Protein AF-A0A484Z5A5-F1 (afdb_monomer_lite)

Sequence (115 aa):
MIEARQLLALAIPVIVAQVAQTAMGFVDTVMAGGYSATDMAAVAIGTSIWLPAILFGHGLLLALTPVIAQLNGSGRRDRVAHQVRQGFWLAGFVSVLIMVVLWNAGHIIRAMQEY

Secondary structure (DSSP, 8-state):
-HHHHHHHHHHHHHHHHHHHHHHHHHHHHHHHHTT-HHHHHHHHHHHHHHHHHHHHHHHHHHHHHHHHHHHHHTT-HHHHHHHHHHHHHHHHHHHHHHHHHHHTHHHHHHHHTT-

Structure (mmCIF, N/CA/C/O backbone):
data_AF-A0A484Z5A5-F1
#
_entry.id   AF-A0A484Z5A5-F1
#
loop_
_atom_site.group_PDB
_atom_site.id
_atom_site.type_symbol
_atom_site.label_atom_id
_atom_site.label_alt_id
_atom_site.label_comp_id
_atom_site.label_asym_id
_atom_site.label_entity_id
_atom_site.label_seq_id
_atom_site.pdbx_PDB_ins_code
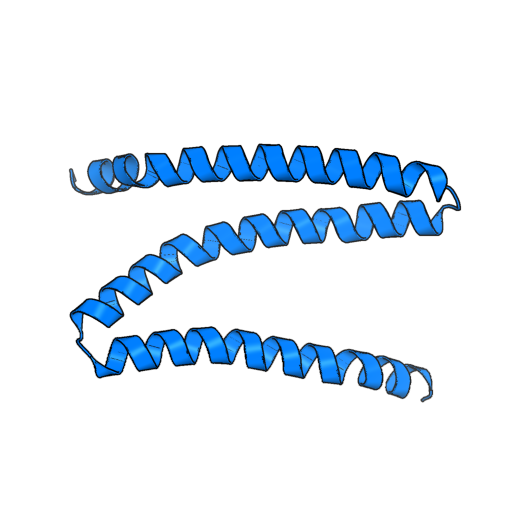_atom_site.Cartn_x
_atom_site.Cartn_y
_atom_site.Cartn_z
_atom_site.occupancy
_atom_site.B_iso_or_equiv
_atom_site.auth_seq_id
_atom_site.auth_comp_id
_atom_site.auth_asym_id
_atom_site.auth_atom_id
_atom_site.pdbx_PDB_model_num
ATOM 1 N N . MET A 1 1 ? -0.117 3.766 30.347 1.00 64.00 1 MET A N 1
ATOM 2 C CA . MET A 1 1 ? 0.943 2.803 29.948 1.00 64.00 1 MET A CA 1
ATOM 3 C C . MET A 1 1 ? 0.403 1.491 29.360 1.00 64.00 1 MET A C 1
ATOM 5 O O . MET A 1 1 ? 1.077 0.919 28.515 1.00 64.00 1 MET A O 1
ATOM 9 N N . ILE A 1 2 ? -0.791 1.013 29.742 1.00 74.69 2 ILE A N 1
ATOM 10 C CA . ILE A 1 2 ? -1.371 -0.246 29.219 1.00 74.69 2 ILE A CA 1
ATOM 11 C C . ILE A 1 2 ? -1.729 -0.151 27.722 1.00 74.69 2 ILE A C 1
ATOM 13 O O . ILE A 1 2 ? -1.418 -1.069 26.967 1.00 74.69 2 ILE A O 1
ATOM 17 N N . GLU A 1 3 ? -2.280 0.980 27.274 1.00 81.81 3 GLU A N 1
ATOM 18 C CA . GLU A 1 3 ? -2.605 1.223 25.856 1.00 81.81 3 GLU A CA 1
ATOM 19 C C . GLU A 1 3 ? -1.364 1.187 24.956 1.00 81.81 3 GLU A C 1
ATOM 21 O O . GLU A 1 3 ? -1.383 0.557 23.904 1.00 81.81 3 GLU A O 1
ATOM 26 N N . ALA A 1 4 ? -0.244 1.769 25.401 1.00 85.00 4 ALA A N 1
ATOM 27 C CA . ALA A 1 4 ? 1.016 1.735 24.656 1.00 85.00 4 ALA A CA 1
ATOM 28 C C . ALA A 1 4 ? 1.510 0.296 24.427 1.00 85.00 4 ALA A C 1
ATOM 30 O O . ALA A 1 4 ? 1.987 -0.032 23.345 1.00 85.00 4 ALA A O 1
ATOM 31 N N . ARG A 1 5 ? 1.341 -0.594 25.414 1.00 86.38 5 ARG A N 1
ATOM 32 C CA . ARG A 1 5 ? 1.703 -2.013 25.286 1.00 86.38 5 ARG A CA 1
ATOM 33 C C . ARG A 1 5 ? 0.792 -2.761 24.307 1.00 86.38 5 ARG A C 1
ATOM 35 O O . ARG A 1 5 ? 1.280 -3.618 23.578 1.00 86.38 5 ARG A O 1
ATOM 42 N N . GLN A 1 6 ? -0.503 -2.443 24.266 1.00 85.25 6 GLN A N 1
ATOM 43 C CA . GLN A 1 6 ? -1.441 -3.023 23.295 1.00 85.25 6 GLN A CA 1
ATOM 44 C C . GLN A 1 6 ? -1.177 -2.520 21.872 1.00 85.25 6 GLN A C 1
ATOM 46 O O . GLN A 1 6 ? -1.154 -3.319 20.937 1.00 85.25 6 GLN A O 1
ATOM 51 N N . LEU A 1 7 ? -0.903 -1.222 21.716 1.00 89.50 7 LEU A N 1
ATOM 52 C CA . LEU A 1 7 ? -0.507 -0.639 20.436 1.00 89.50 7 LEU A CA 1
ATOM 53 C C . LEU A 1 7 ? 0.793 -1.259 19.929 1.00 89.50 7 LEU A C 1
ATOM 55 O O . LEU A 1 7 ? 0.856 -1.640 18.769 1.00 89.50 7 LEU A O 1
ATOM 59 N N . LEU A 1 8 ? 1.798 -1.441 20.792 1.00 89.06 8 LEU A N 1
ATOM 60 C CA . LEU A 1 8 ? 3.048 -2.112 20.423 1.00 89.06 8 LEU A CA 1
ATOM 61 C C . LEU A 1 8 ? 2.832 -3.583 20.041 1.00 89.06 8 LEU A C 1
ATOM 63 O O . LEU A 1 8 ? 3.433 -4.048 19.077 1.00 89.06 8 LEU A O 1
ATOM 67 N N . ALA A 1 9 ? 1.947 -4.301 20.737 1.00 90.12 9 ALA A N 1
ATOM 68 C CA . ALA A 1 9 ? 1.623 -5.689 20.410 1.00 90.12 9 ALA A CA 1
ATOM 69 C C . ALA A 1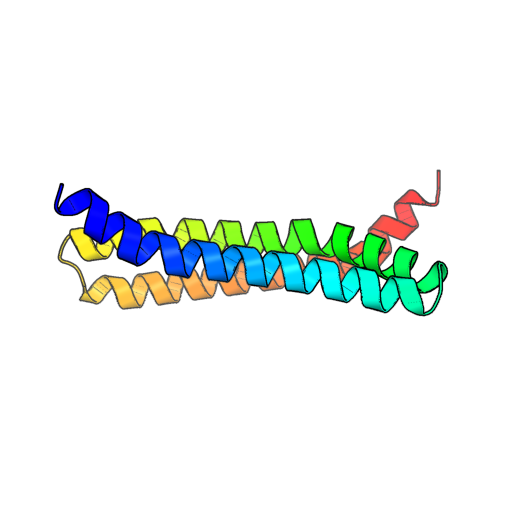 9 ? 0.967 -5.848 19.023 1.00 90.12 9 ALA A C 1
ATOM 71 O O . ALA A 1 9 ? 1.164 -6.879 18.385 1.00 90.12 9 ALA A O 1
ATOM 72 N N . LEU A 1 10 ? 0.233 -4.836 18.537 1.00 89.81 10 LEU A N 1
ATOM 73 C CA . LEU A 1 10 ? -0.265 -4.791 17.156 1.00 89.81 10 LEU A CA 1
ATOM 74 C C . LEU A 1 10 ? 0.770 -4.234 16.169 1.00 89.81 10 LEU A C 1
ATOM 76 O O . LEU A 1 10 ? 0.902 -4.738 15.058 1.00 89.81 10 LEU A O 1
ATOM 80 N N . ALA A 1 11 ? 1.495 -3.186 16.553 1.00 90.62 11 ALA A N 1
ATOM 81 C CA . ALA A 1 11 ? 2.401 -2.475 15.661 1.00 90.62 11 ALA A CA 1
ATOM 82 C C . ALA A 1 11 ? 3.603 -3.333 15.262 1.00 90.62 11 ALA A C 1
ATOM 84 O O . ALA A 1 11 ? 3.988 -3.313 14.100 1.00 90.62 11 ALA A O 1
ATOM 85 N N . ILE A 1 12 ? 4.168 -4.120 16.185 1.00 93.44 12 ILE A N 1
ATOM 86 C CA . ILE A 1 12 ? 5.312 -5.000 15.903 1.00 93.44 12 ILE A CA 1
ATOM 87 C C . ILE A 1 12 ? 5.026 -5.949 14.724 1.00 93.44 12 ILE A C 1
ATOM 89 O O . ILE A 1 12 ? 5.776 -5.901 13.748 1.00 93.44 12 ILE A O 1
ATOM 93 N N . PRO A 1 13 ? 3.963 -6.777 14.741 1.00 93.56 13 PRO A N 1
ATOM 94 C CA . PRO A 1 13 ? 3.680 -7.669 13.619 1.00 93.56 13 PRO A CA 1
ATOM 95 C C . PRO A 1 13 ? 3.355 -6.914 12.323 1.00 93.56 13 PRO A C 1
ATOM 97 O O . PRO A 1 13 ? 3.765 -7.357 11.252 1.00 93.56 13 PRO A O 1
ATOM 100 N N . VAL A 1 14 ? 2.693 -5.754 12.398 1.00 92.81 14 VAL A N 1
ATOM 101 C CA . VAL A 1 14 ? 2.429 -4.913 11.216 1.00 92.81 14 VAL A CA 1
ATOM 102 C C . VAL A 1 14 ? 3.730 -4.386 10.605 1.00 92.81 14 VAL A C 1
ATOM 104 O O . VAL A 1 14 ? 3.907 -4.453 9.392 1.00 92.81 14 VAL A O 1
ATOM 107 N N . ILE A 1 15 ? 4.668 -3.909 11.426 1.00 94.12 15 ILE A N 1
ATOM 108 C CA . ILE A 1 15 ? 5.978 -3.430 10.967 1.00 94.12 15 ILE A CA 1
ATOM 109 C C . ILE A 1 15 ? 6.753 -4.568 10.300 1.00 94.12 15 ILE A C 1
ATOM 111 O O . ILE A 1 15 ? 7.281 -4.382 9.207 1.00 94.12 15 ILE A O 1
ATOM 115 N N . VAL A 1 16 ? 6.780 -5.756 10.912 1.00 94.75 16 VAL A N 1
ATOM 116 C CA . VAL A 1 16 ? 7.444 -6.934 10.331 1.00 94.75 16 VAL A CA 1
ATOM 117 C C . VAL A 1 16 ? 6.836 -7.292 8.974 1.00 94.75 16 VAL A C 1
ATOM 119 O O . VAL A 1 16 ? 7.578 -7.526 8.021 1.00 94.75 16 VAL A O 1
ATOM 122 N N . ALA A 1 17 ? 5.506 -7.277 8.852 1.00 91.88 17 ALA A N 1
ATOM 123 C CA . ALA A 1 17 ? 4.827 -7.534 7.585 1.00 91.88 17 ALA A CA 1
ATOM 124 C C . ALA A 1 17 ? 5.182 -6.492 6.509 1.00 91.88 17 ALA A C 1
ATOM 126 O O . ALA A 1 17 ? 5.470 -6.865 5.373 1.00 91.88 17 ALA A O 1
ATOM 127 N N . GLN A 1 18 ? 5.232 -5.204 6.864 1.00 90.75 18 GLN A N 1
ATOM 128 C CA . GLN A 1 18 ? 5.601 -4.132 5.931 1.00 90.75 18 GLN A CA 1
ATOM 129 C C . GLN A 1 18 ? 7.059 -4.240 5.465 1.00 90.75 18 GLN A C 1
ATOM 131 O O . GLN A 1 18 ? 7.353 -4.062 4.280 1.00 90.75 18 GLN A O 1
ATOM 136 N N . VAL A 1 19 ? 7.975 -4.577 6.378 1.00 93.25 19 VAL A N 1
ATOM 137 C CA . VAL A 1 19 ? 9.385 -4.817 6.044 1.00 93.25 19 VAL A CA 1
ATOM 138 C C . VAL A 1 19 ? 9.516 -6.027 5.124 1.00 93.25 19 VAL A C 1
ATOM 140 O O . VAL A 1 19 ? 10.196 -5.931 4.108 1.00 93.25 19 VAL A O 1
ATOM 143 N N . ALA A 1 20 ? 8.825 -7.131 5.415 1.00 92.62 20 ALA A N 1
ATOM 144 C CA . ALA A 1 20 ? 8.819 -8.311 4.554 1.00 92.62 20 ALA A CA 1
ATOM 145 C C . ALA A 1 20 ? 8.256 -8.003 3.155 1.00 92.62 20 ALA A C 1
ATOM 147 O O . ALA A 1 20 ? 8.821 -8.436 2.155 1.00 92.62 20 ALA A O 1
ATOM 148 N N . GLN A 1 21 ? 7.184 -7.210 3.071 1.00 87.19 21 GLN A N 1
ATOM 149 C CA . GLN A 1 21 ? 6.588 -6.806 1.797 1.00 87.19 21 GLN A CA 1
ATOM 150 C C . GLN A 1 21 ? 7.542 -5.943 0.961 1.00 87.19 21 GLN A C 1
ATOM 152 O O . GLN A 1 21 ? 7.681 -6.159 -0.240 1.00 87.19 21 GLN A O 1
ATOM 157 N N . THR A 1 22 ? 8.256 -5.018 1.605 1.00 86.94 22 THR A N 1
ATOM 158 C CA . THR A 1 22 ? 9.275 -4.189 0.943 1.00 86.94 22 THR A CA 1
ATOM 159 C C . THR A 1 22 ? 10.481 -5.029 0.514 1.00 86.94 22 THR A C 1
ATOM 161 O O . THR A 1 22 ? 11.002 -4.862 -0.587 1.00 86.94 22 THR A O 1
ATOM 164 N N . ALA A 1 23 ? 10.901 -5.971 1.362 1.00 88.56 23 ALA A N 1
ATOM 165 C CA . ALA A 1 23 ? 12.005 -6.877 1.083 1.00 88.56 23 ALA A CA 1
ATOM 166 C C . ALA A 1 23 ? 11.711 -7.796 -0.109 1.00 88.56 23 ALA A C 1
ATOM 168 O O . ALA A 1 23 ? 12.619 -8.034 -0.895 1.00 88.56 23 ALA A O 1
ATOM 169 N N . MET A 1 24 ? 10.467 -8.255 -0.292 1.00 86.19 24 MET A N 1
ATOM 170 C CA . MET A 1 24 ? 10.083 -9.026 -1.482 1.00 86.19 24 MET A CA 1
ATOM 171 C C . MET A 1 24 ? 10.362 -8.244 -2.772 1.00 86.19 24 MET A C 1
ATOM 173 O O . MET A 1 24 ? 11.108 -8.730 -3.614 1.00 86.19 24 MET A O 1
ATOM 177 N N . GLY A 1 25 ? 9.891 -6.996 -2.882 1.00 80.75 25 GLY A N 1
ATOM 178 C CA . GLY A 1 25 ? 10.157 -6.177 -4.074 1.00 80.75 25 GLY A CA 1
ATOM 179 C C . GLY A 1 25 ? 11.647 -5.871 -4.286 1.00 80.75 25 GLY A C 1
ATOM 180 O O . GLY A 1 25 ? 12.129 -5.840 -5.420 1.00 80.75 25 GLY A O 1
ATOM 181 N N . PHE A 1 26 ? 12.404 -5.693 -3.199 1.00 82.44 26 PHE A N 1
ATOM 182 C CA . PHE A 1 26 ? 13.860 -5.549 -3.267 1.00 82.44 26 PHE A CA 1
ATOM 183 C C . PHE A 1 26 ? 14.537 -6.821 -3.792 1.00 82.44 26 PHE A C 1
ATOM 185 O O . PHE A 1 26 ? 15.382 -6.737 -4.680 1.00 82.44 26 PHE A O 1
ATOM 192 N N . VAL A 1 27 ? 14.152 -7.994 -3.283 1.00 83.75 27 VAL A N 1
ATOM 193 C CA . VAL A 1 27 ? 14.690 -9.286 -3.725 1.00 83.75 27 VAL A CA 1
ATOM 194 C C . VAL A 1 27 ? 14.354 -9.538 -5.192 1.00 83.75 27 VAL A C 1
ATOM 196 O O . VAL A 1 27 ? 15.256 -9.906 -5.937 1.00 83.75 27 VAL A O 1
ATOM 199 N N . ASP A 1 28 ? 13.126 -9.264 -5.634 1.00 78.69 28 ASP A N 1
ATOM 200 C CA . ASP A 1 28 ? 12.727 -9.392 -7.043 1.00 78.69 28 ASP A CA 1
ATOM 201 C C . ASP A 1 28 ? 13.607 -8.520 -7.953 1.00 78.69 28 ASP A C 1
ATOM 203 O O . ASP A 1 28 ? 14.079 -8.958 -9.004 1.00 78.69 28 ASP A O 1
ATOM 207 N N . THR A 1 29 ? 13.907 -7.298 -7.502 1.00 73.56 29 THR A N 1
ATOM 208 C CA . THR A 1 29 ? 14.774 -6.353 -8.217 1.00 73.56 29 THR A CA 1
ATOM 209 C C . THR A 1 29 ? 16.234 -6.819 -8.247 1.00 73.56 29 THR A C 1
ATOM 211 O O . THR A 1 29 ? 16.883 -6.739 -9.288 1.00 73.56 29 THR A O 1
ATOM 214 N N . VAL A 1 30 ? 16.765 -7.331 -7.130 1.00 80.06 30 VAL A N 1
ATOM 215 C CA . VAL A 1 30 ? 18.141 -7.855 -7.036 1.00 80.06 30 VAL A CA 1
ATOM 216 C C . VAL A 1 30 ? 18.311 -9.132 -7.861 1.00 80.06 30 VAL A C 1
ATOM 218 O O . VAL A 1 30 ? 19.319 -9.281 -8.550 1.00 80.06 30 VAL A O 1
ATOM 221 N N . MET A 1 31 ? 17.325 -10.030 -7.839 1.00 76.06 31 MET A N 1
ATOM 222 C CA . MET A 1 31 ? 17.319 -11.261 -8.635 1.00 76.06 31 MET A CA 1
ATOM 223 C C . MET A 1 31 ? 17.286 -10.951 -10.136 1.00 76.06 31 MET A C 1
ATOM 225 O O . MET A 1 31 ? 18.044 -11.554 -10.894 1.00 76.06 31 MET A O 1
ATOM 229 N N . ALA A 1 32 ? 16.491 -9.965 -10.562 1.00 70.31 32 ALA A N 1
ATOM 230 C CA . ALA A 1 32 ? 16.508 -9.474 -11.942 1.00 70.31 32 ALA A CA 1
ATOM 231 C C . ALA A 1 32 ? 17.811 -8.729 -12.298 1.00 70.31 32 ALA A C 1
ATOM 233 O O . ALA A 1 32 ? 18.280 -8.803 -13.431 1.00 70.31 32 ALA A O 1
ATOM 234 N N . GLY A 1 33 ? 18.435 -8.058 -11.323 1.00 66.88 33 GLY A N 1
ATOM 235 C CA . GLY A 1 33 ? 19.734 -7.390 -11.460 1.00 66.88 33 GLY A CA 1
ATOM 236 C C . GLY A 1 33 ? 20.927 -8.313 -11.651 1.00 66.88 33 GLY A C 1
ATOM 237 O O . GLY A 1 33 ? 21.870 -7.951 -12.351 1.00 66.88 33 GLY A O 1
ATOM 238 N N . GLY A 1 34 ? 20.882 -9.510 -11.070 1.00 66.19 34 GLY A N 1
ATOM 239 C CA . GLY A 1 34 ? 21.967 -10.484 -11.161 1.00 66.19 34 GLY A CA 1
ATOM 240 C C . GLY A 1 34 ? 22.100 -11.178 -12.521 1.00 66.19 34 GLY A C 1
ATOM 241 O O . GLY A 1 34 ? 23.151 -11.761 -12.778 1.00 66.19 34 GLY A O 1
ATOM 242 N N . TYR A 1 35 ? 21.071 -11.135 -13.379 1.00 58.06 35 TYR A N 1
ATOM 243 C CA . TYR A 1 35 ? 21.021 -11.918 -14.624 1.00 58.06 35 TYR A CA 1
ATOM 244 C C . TYR A 1 35 ? 21.313 -11.087 -15.889 1.00 58.06 35 TYR A C 1
ATOM 246 O O . TYR A 1 35 ? 22.079 -11.538 -16.741 1.00 58.06 35 TYR A O 1
ATOM 254 N N . SER A 1 36 ? 20.768 -9.866 -16.015 1.00 63.56 36 SER A N 1
ATOM 255 C CA . SER A 1 36 ? 21.070 -8.928 -17.114 1.00 63.56 36 SER A CA 1
ATOM 256 C C . SER A 1 36 ? 20.488 -7.527 -16.858 1.00 63.56 36 SER A C 1
ATOM 258 O O . SER A 1 36 ? 19.401 -7.384 -16.300 1.00 63.56 36 SER A O 1
ATOM 260 N N . ALA A 1 37 ? 21.144 -6.467 -17.353 1.00 64.94 37 ALA A N 1
ATOM 261 C CA . ALA A 1 37 ? 20.614 -5.094 -17.316 1.00 64.94 37 ALA A CA 1
ATOM 262 C C . ALA A 1 37 ? 19.256 -4.949 -18.040 1.00 64.94 37 ALA A C 1
ATOM 264 O O . ALA A 1 37 ? 18.453 -4.078 -17.701 1.00 64.94 37 ALA A O 1
ATOM 265 N N . THR A 1 38 ? 18.983 -5.815 -19.021 1.00 68.56 38 THR A N 1
ATOM 266 C CA . THR A 1 38 ? 17.705 -5.862 -19.746 1.00 68.56 38 THR A CA 1
ATOM 267 C C . THR A 1 38 ? 16.560 -6.362 -18.859 1.00 68.56 38 THR A C 1
ATOM 269 O O . THR A 1 38 ? 15.450 -5.839 -18.950 1.00 68.56 38 THR A O 1
ATOM 272 N N . ASP A 1 39 ? 16.835 -7.299 -17.949 1.00 67.31 39 ASP A N 1
ATOM 273 C CA . ASP A 1 39 ? 15.833 -7.858 -17.034 1.00 67.31 39 ASP A CA 1
ATOM 274 C C . ASP A 1 39 ? 15.496 -6.871 -15.906 1.00 67.31 39 ASP A C 1
ATOM 276 O O . ASP A 1 39 ? 14.328 -6.719 -15.546 1.00 67.31 39 ASP A O 1
ATOM 280 N N . MET A 1 40 ? 16.472 -6.090 -15.423 1.00 66.06 40 MET A N 1
ATOM 281 C CA . MET A 1 40 ? 16.180 -4.949 -14.538 1.00 66.06 40 MET A CA 1
ATOM 282 C C . MET A 1 40 ? 15.273 -3.914 -15.193 1.00 66.06 40 MET A C 1
ATOM 284 O O . MET A 1 40 ? 14.352 -3.417 -14.546 1.00 66.06 40 MET A O 1
ATOM 288 N N . ALA A 1 41 ? 15.531 -3.566 -16.457 1.00 69.88 41 ALA A N 1
ATOM 289 C CA . ALA A 1 41 ? 14.705 -2.601 -17.175 1.00 69.88 41 ALA A CA 1
ATOM 290 C C . ALA A 1 41 ? 13.260 -3.111 -17.318 1.00 69.88 41 ALA A C 1
ATOM 292 O O . ALA A 1 41 ? 12.314 -2.348 -17.117 1.00 69.88 41 ALA A O 1
ATOM 293 N N . ALA A 1 42 ? 13.081 -4.412 -17.570 1.00 70.69 42 ALA A N 1
ATOM 294 C CA . ALA A 1 42 ? 11.767 -5.047 -17.598 1.00 70.69 42 ALA A CA 1
ATOM 295 C C . ALA A 1 42 ? 11.059 -4.995 -16.229 1.00 70.69 42 ALA A C 1
ATOM 297 O O . ALA A 1 42 ? 9.884 -4.629 -16.168 1.00 70.69 42 ALA A O 1
ATOM 298 N N . VAL A 1 43 ? 11.762 -5.274 -15.123 1.00 72.00 43 VAL A N 1
ATOM 299 C CA . VAL A 1 43 ? 11.200 -5.177 -13.760 1.00 72.00 43 VAL A CA 1
ATOM 300 C C . VAL A 1 43 ? 10.863 -3.733 -13.372 1.00 72.00 43 VAL A C 1
ATOM 302 O O . VAL A 1 43 ? 9.829 -3.495 -12.746 1.00 72.00 43 VAL A O 1
ATOM 305 N N . ALA A 1 44 ? 11.668 -2.751 -13.780 1.00 73.75 44 ALA A N 1
ATOM 306 C CA . ALA A 1 44 ? 11.406 -1.333 -13.524 1.00 73.75 44 ALA A CA 1
ATOM 307 C C . ALA A 1 44 ? 10.154 -0.824 -14.265 1.00 73.75 44 ALA A C 1
ATOM 309 O O . ALA A 1 44 ? 9.325 -0.115 -13.680 1.00 73.75 44 ALA A O 1
ATOM 310 N N . ILE A 1 45 ? 9.974 -1.228 -15.529 1.00 77.62 45 ILE A N 1
ATOM 311 C CA . ILE A 1 45 ? 8.765 -0.918 -16.308 1.00 77.62 45 ILE A CA 1
ATOM 312 C C . ILE 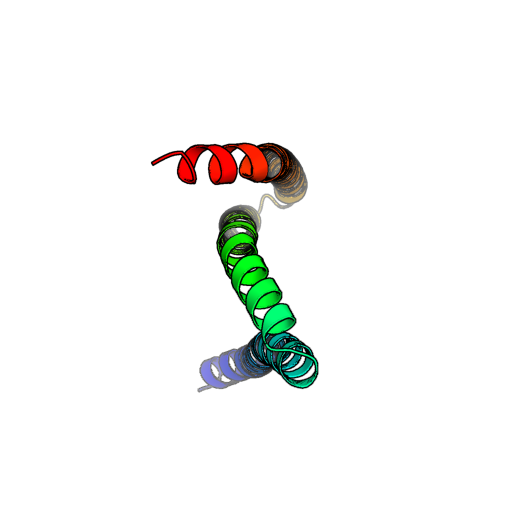A 1 45 ? 7.554 -1.650 -15.716 1.00 77.62 45 ILE A C 1
ATOM 314 O O . ILE A 1 45 ? 6.509 -1.034 -15.501 1.00 77.62 45 ILE A O 1
ATOM 318 N N . GLY A 1 46 ? 7.704 -2.934 -15.374 1.00 75.25 46 GLY A N 1
ATOM 319 C CA . GLY A 1 46 ? 6.662 -3.719 -14.712 1.00 75.25 46 GLY A CA 1
ATOM 320 C C . GLY A 1 46 ? 6.204 -3.085 -13.398 1.00 75.25 46 GLY A C 1
ATOM 321 O O . GLY A 1 46 ? 5.009 -2.906 -13.185 1.00 75.25 46 GLY A O 1
ATOM 322 N N . THR A 1 47 ? 7.146 -2.643 -12.562 1.00 77.81 47 THR A N 1
ATOM 323 C CA . THR A 1 47 ? 6.868 -1.963 -11.286 1.00 77.81 47 THR A CA 1
ATOM 324 C C . THR A 1 47 ? 6.159 -0.625 -11.493 1.00 77.81 47 THR A C 1
ATOM 326 O O . THR A 1 47 ? 5.215 -0.318 -10.766 1.00 77.81 47 THR A O 1
ATOM 329 N N . SER A 1 48 ? 6.553 0.153 -12.506 1.00 76.44 48 SER A N 1
ATOM 330 C CA . SER A 1 48 ? 5.911 1.434 -12.841 1.00 76.44 48 SER A CA 1
ATOM 331 C C . SER A 1 48 ? 4.444 1.283 -13.253 1.00 76.44 48 SER A C 1
ATOM 333 O O . SER A 1 48 ? 3.632 2.154 -12.953 1.00 76.44 48 SER A O 1
ATOM 335 N N . ILE A 1 49 ? 4.086 0.174 -13.906 1.00 76.38 49 ILE A N 1
ATOM 336 C CA . ILE A 1 49 ? 2.696 -0.139 -14.282 1.00 76.38 49 ILE A CA 1
ATOM 337 C C . ILE A 1 49 ? 1.942 -0.788 -13.111 1.00 76.38 49 ILE A C 1
ATOM 339 O O . ILE A 1 49 ? 0.756 -0.528 -12.899 1.00 76.38 49 ILE A O 1
ATOM 343 N N . TRP A 1 50 ? 2.632 -1.611 -12.321 1.00 74.56 50 TRP A N 1
ATOM 344 C CA . TRP A 1 50 ? 2.065 -2.329 -11.183 1.00 74.56 50 TRP A CA 1
ATOM 345 C C . TRP A 1 50 ? 1.701 -1.411 -10.011 1.00 74.56 50 TRP A C 1
ATOM 347 O O . TRP A 1 50 ? 0.637 -1.580 -9.418 1.00 74.56 50 TRP A O 1
ATOM 357 N N . LEU A 1 51 ? 2.540 -0.419 -9.690 1.00 79.44 51 LEU A N 1
ATOM 358 C CA . LEU A 1 51 ? 2.337 0.505 -8.565 1.00 79.44 51 LEU A CA 1
ATOM 359 C C . LEU A 1 51 ? 0.976 1.228 -8.612 1.00 79.44 51 LEU A C 1
ATOM 361 O O . LEU A 1 51 ? 0.238 1.151 -7.629 1.00 79.44 51 LEU A O 1
ATOM 365 N N . PRO A 1 52 ? 0.584 1.884 -9.721 1.00 77.44 52 PRO A N 1
ATOM 366 C CA . PRO A 1 52 ? -0.740 2.489 -9.848 1.00 77.44 52 PRO A CA 1
ATOM 367 C C . PRO A 1 52 ? -1.876 1.473 -9.695 1.00 77.44 52 PRO A C 1
ATOM 369 O O . PRO A 1 52 ? -2.869 1.756 -9.026 1.00 77.44 52 PRO A O 1
ATOM 372 N N . ALA A 1 53 ? -1.728 0.278 -10.275 1.00 78.12 53 ALA A N 1
ATOM 373 C CA . ALA A 1 53 ? -2.747 -0.767 -10.230 1.00 78.12 53 ALA A CA 1
ATOM 374 C C . ALA A 1 53 ? -2.965 -1.301 -8.803 1.00 78.12 53 ALA A C 1
ATOM 376 O O . ALA A 1 53 ? -4.105 -1.384 -8.336 1.00 78.12 53 ALA A O 1
ATOM 377 N N . ILE A 1 54 ? -1.881 -1.609 -8.080 1.00 79.44 54 ILE A N 1
ATOM 378 C CA . ILE A 1 54 ? -1.971 -2.084 -6.696 1.00 79.44 54 ILE A CA 1
ATOM 379 C C . ILE A 1 54 ? -2.439 -0.975 -5.751 1.00 79.44 54 ILE A C 1
ATOM 381 O O . ILE A 1 54 ? -3.236 -1.249 -4.857 1.00 79.44 54 ILE A O 1
ATOM 385 N N . LEU A 1 55 ? -2.011 0.278 -5.958 1.00 82.88 55 LEU A N 1
ATOM 386 C CA . LEU A 1 55 ? -2.477 1.428 -5.175 1.00 82.88 55 LEU A CA 1
ATOM 387 C C . LEU A 1 55 ? -3.971 1.661 -5.362 1.00 82.88 55 LEU A C 1
ATOM 389 O O . LEU A 1 55 ? -4.668 1.943 -4.390 1.00 82.88 55 LEU A O 1
ATOM 393 N N . PHE A 1 56 ? -4.476 1.495 -6.583 1.00 78.56 56 PHE A N 1
ATOM 394 C CA . PHE A 1 56 ? -5.902 1.575 -6.836 1.00 78.56 56 PHE A CA 1
ATOM 395 C C . PHE A 1 56 ? -6.661 0.485 -6.062 1.00 78.56 56 PHE A C 1
ATOM 397 O O . PHE A 1 56 ? -7.620 0.780 -5.344 1.00 78.56 56 PHE A O 1
ATOM 404 N N . GLY A 1 57 ? -6.225 -0.776 -6.175 1.00 75.62 57 GLY A N 1
ATOM 405 C CA . GLY A 1 57 ? -6.844 -1.896 -5.460 1.00 75.62 57 GLY A CA 1
ATOM 406 C C . GLY A 1 57 ? -6.814 -1.705 -3.941 1.00 75.62 57 GLY A C 1
ATOM 407 O O . GLY A 1 57 ? -7.834 -1.872 -3.268 1.00 75.62 57 GLY A O 1
ATOM 408 N N . HIS A 1 58 ? -5.671 -1.271 -3.404 1.00 82.00 58 HIS A N 1
ATOM 409 C CA . HIS A 1 58 ? -5.528 -0.917 -1.993 1.00 82.00 58 HIS A CA 1
ATOM 410 C C . HIS A 1 58 ? -6.436 0.242 -1.586 1.00 82.00 58 HIS A C 1
ATOM 412 O O . HIS A 1 58 ? -7.062 0.161 -0.534 1.00 82.00 58 HIS A O 1
ATOM 418 N N . GLY A 1 59 ? -6.545 1.296 -2.395 1.00 79.00 59 GLY A N 1
ATOM 419 C CA . GLY A 1 59 ? -7.424 2.433 -2.118 1.00 79.00 59 GLY A CA 1
ATOM 420 C C . GLY A 1 59 ? -8.886 2.009 -1.991 1.00 79.00 59 GLY A C 1
ATOM 421 O O . GLY A 1 59 ? -9.591 2.448 -1.082 1.00 79.00 59 GLY A O 1
ATOM 422 N N . LEU A 1 60 ? -9.321 1.078 -2.839 1.00 74.38 60 LEU A N 1
ATOM 423 C CA . LEU A 1 60 ? -10.669 0.524 -2.787 1.00 74.38 60 LEU A CA 1
ATOM 424 C C . LEU A 1 60 ? -10.901 -0.345 -1.541 1.00 74.38 60 LEU A C 1
ATOM 426 O O . LEU A 1 60 ? -11.930 -0.216 -0.879 1.00 74.38 60 LEU A O 1
ATOM 430 N N . LEU A 1 61 ? -9.926 -1.181 -1.176 1.00 76.19 61 LEU A N 1
ATOM 431 C CA . LEU A 1 61 ? -9.954 -1.967 0.064 1.00 76.19 61 LEU A CA 1
ATOM 432 C C . LEU A 1 61 ? -9.975 -1.069 1.310 1.00 76.19 61 LEU A C 1
ATOM 434 O O . LEU A 1 61 ? -10.767 -1.294 2.225 1.00 76.19 61 LEU A O 1
ATOM 438 N N . LEU A 1 62 ? -9.152 -0.019 1.331 1.00 80.94 62 LEU A N 1
ATOM 439 C CA . LEU A 1 62 ? -9.107 0.954 2.420 1.00 80.94 62 LEU A CA 1
ATOM 440 C C . LEU A 1 62 ? -10.412 1.740 2.550 1.00 80.94 62 LEU A C 1
ATOM 442 O O . LEU A 1 62 ? -10.771 2.081 3.671 1.00 80.94 62 LEU A O 1
ATOM 446 N N . ALA A 1 63 ? -11.143 1.978 1.457 1.00 74.38 63 ALA A N 1
ATOM 447 C CA . ALA A 1 63 ? -12.471 2.588 1.499 1.00 74.38 63 ALA A CA 1
ATOM 448 C C . ALA A 1 63 ? -13.538 1.657 2.108 1.00 74.38 63 ALA A C 1
ATOM 450 O O . ALA A 1 63 ? -14.468 2.132 2.760 1.00 74.38 63 ALA A O 1
ATOM 451 N N . LEU A 1 64 ? -13.399 0.334 1.960 1.00 69.94 64 LEU A N 1
ATOM 452 C CA . LEU A 1 64 ? -14.323 -0.644 2.551 1.00 69.94 64 LEU A CA 1
ATOM 453 C C . LEU A 1 64 ? -14.150 -0.780 4.071 1.00 69.94 64 LEU A C 1
ATOM 455 O O . LEU A 1 64 ? -15.138 -0.944 4.787 1.00 69.94 64 LEU A O 1
ATOM 459 N N . THR A 1 65 ? -12.924 -0.670 4.584 1.00 77.25 65 THR A N 1
ATOM 460 C CA . THR A 1 65 ? -12.616 -0.793 6.021 1.00 77.25 65 THR A CA 1
ATOM 461 C C . THR A 1 65 ? -13.449 0.133 6.929 1.00 77.25 65 THR A C 1
ATOM 463 O O . THR A 1 65 ? -14.093 -0.383 7.848 1.00 77.25 65 THR A O 1
ATOM 466 N N . PRO A 1 66 ? -13.517 1.467 6.714 1.00 72.25 66 PRO A N 1
ATOM 467 C CA . PRO A 1 66 ? -14.328 2.358 7.540 1.00 72.25 66 PRO A CA 1
ATOM 468 C C . PRO A 1 66 ? -15.829 2.124 7.351 1.00 72.25 66 PRO A C 1
ATOM 470 O O . PRO A 1 66 ? -16.569 2.214 8.326 1.00 72.25 66 PRO A O 1
ATOM 473 N N . VAL A 1 67 ? -16.286 1.758 6.147 1.00 70.06 67 VAL A N 1
ATOM 474 C CA . VAL A 1 67 ? -17.699 1.421 5.885 1.00 70.06 67 VAL A CA 1
ATOM 475 C C . VAL A 1 67 ? -18.130 0.225 6.740 1.00 70.06 67 VAL A C 1
ATOM 477 O O . VAL A 1 67 ? -19.153 0.271 7.426 1.00 70.06 67 VAL A O 1
ATOM 480 N N . ILE A 1 68 ? -17.307 -0.827 6.775 1.00 67.94 68 ILE A N 1
ATOM 481 C CA . ILE A 1 68 ? -17.537 -2.021 7.597 1.00 67.94 68 ILE A CA 1
ATOM 482 C C . ILE A 1 68 ? -17.451 -1.680 9.090 1.00 67.94 68 ILE A C 1
ATOM 484 O O . ILE A 1 68 ? -18.311 -2.107 9.866 1.00 67.94 68 ILE A O 1
ATOM 488 N N . ALA A 1 69 ? -16.456 -0.888 9.501 1.00 71.62 69 ALA A N 1
ATOM 489 C CA . ALA A 1 69 ? -16.294 -0.460 10.889 1.00 71.62 69 ALA A CA 1
ATOM 490 C C . ALA A 1 69 ? -17.501 0.357 11.387 1.00 71.62 69 ALA A C 1
ATOM 492 O O . ALA A 1 69 ? -17.986 0.125 12.495 1.00 71.62 69 ALA A O 1
ATOM 493 N N . GLN A 1 70 ? -18.040 1.250 10.554 1.00 70.25 70 GLN A N 1
ATOM 494 C CA . GLN A 1 70 ? -19.193 2.092 10.878 1.00 70.25 70 GLN A CA 1
ATOM 495 C C . GLN A 1 70 ? -20.486 1.271 11.015 1.00 70.25 70 GLN A C 1
ATOM 497 O O . GLN A 1 70 ? -21.259 1.470 11.954 1.00 70.25 70 GLN A O 1
ATOM 502 N N . LEU A 1 71 ? -20.702 0.282 10.140 1.00 63.72 71 LEU A N 1
ATOM 503 C CA . LEU A 1 71 ? -21.834 -0.648 10.249 1.00 63.72 71 LEU A CA 1
ATOM 504 C C . LEU A 1 71 ? -21.736 -1.536 11.487 1.00 63.72 71 LEU A C 1
ATOM 506 O O . LEU A 1 71 ? -22.737 -1.708 12.187 1.00 63.72 71 LEU A O 1
ATOM 510 N N . ASN A 1 72 ? -20.544 -2.066 11.775 1.00 64.94 72 ASN A N 1
ATOM 511 C CA . ASN A 1 72 ? -20.310 -2.923 12.935 1.00 64.94 72 ASN A CA 1
ATOM 512 C C . ASN A 1 72 ? -20.467 -2.144 14.255 1.00 64.94 72 ASN A C 1
ATOM 514 O O . ASN A 1 72 ? -21.048 -2.668 15.203 1.00 64.94 72 ASN A O 1
ATOM 518 N N . GLY A 1 73 ? -20.040 -0.874 14.296 1.00 66.81 73 GLY A N 1
ATOM 519 C CA . GLY A 1 73 ? -20.253 0.029 15.434 1.00 66.81 73 GLY A CA 1
ATOM 520 C C . GLY A 1 73 ? -21.719 0.428 15.653 1.00 66.81 73 GLY A C 1
ATOM 521 O O . GLY A 1 73 ? -22.121 0.677 16.784 1.00 66.81 73 GLY A O 1
ATOM 522 N N . SER A 1 74 ? -22.549 0.425 14.601 1.00 71.31 74 SER A N 1
ATOM 523 C CA . SER A 1 74 ? -23.982 0.774 14.679 1.00 71.31 74 SER A CA 1
ATOM 524 C C . SER A 1 74 ? -24.908 -0.360 15.159 1.00 71.31 74 SER A C 1
ATOM 526 O O . SER A 1 74 ? -26.129 -0.205 15.141 1.00 71.31 74 SER A O 1
ATOM 528 N N . GLY A 1 75 ? -24.364 -1.525 15.537 1.00 63.53 75 GLY A N 1
ATOM 529 C CA . GLY A 1 75 ? -25.135 -2.681 16.023 1.00 63.53 75 GLY A CA 1
ATOM 530 C C . GLY A 1 75 ? -25.916 -3.450 14.945 1.00 63.53 75 GLY A C 1
ATOM 531 O O . GLY A 1 75 ? -26.530 -4.471 15.236 1.00 63.53 75 GLY A O 1
ATOM 532 N N . ARG A 1 76 ? -25.865 -3.018 13.679 1.00 63.91 76 ARG A N 1
ATOM 533 C CA . ARG A 1 76 ? -26.576 -3.625 12.536 1.00 63.91 76 ARG A CA 1
ATOM 534 C C . ARG A 1 76 ? -25.735 -4.702 11.842 1.00 63.91 76 ARG A C 1
ATOM 536 O O . ARG A 1 76 ? -25.528 -4.644 10.628 1.00 63.91 76 ARG A O 1
ATOM 543 N N . ARG A 1 77 ? -25.242 -5.683 12.608 1.00 62.97 77 ARG A N 1
ATOM 544 C CA . ARG A 1 77 ? -24.351 -6.752 12.110 1.00 62.97 77 ARG A CA 1
ATOM 545 C C . ARG A 1 77 ? -24.943 -7.540 10.936 1.00 62.97 77 ARG A C 1
ATOM 547 O O . ARG A 1 77 ? -24.207 -7.859 10.009 1.00 62.97 77 ARG A O 1
ATOM 554 N N . ASP A 1 78 ? -26.260 -7.732 10.890 1.00 65.12 78 ASP A N 1
ATOM 555 C CA . ASP A 1 78 ? -26.937 -8.416 9.774 1.00 65.12 78 ASP A CA 1
ATOM 556 C C . ASP A 1 78 ? -26.784 -7.694 8.425 1.00 65.12 78 ASP A C 1
ATOM 558 O O . ASP A 1 78 ? -26.765 -8.320 7.365 1.00 65.12 78 ASP A O 1
ATOM 562 N N . ARG A 1 79 ? -26.621 -6.363 8.438 1.00 65.94 79 ARG A N 1
ATOM 563 C CA . ARG A 1 79 ? -26.408 -5.567 7.218 1.00 65.94 79 ARG A CA 1
ATOM 564 C C . ARG A 1 79 ? -24.942 -5.483 6.803 1.00 65.94 79 ARG A C 1
ATOM 566 O O . ARG A 1 79 ? -24.676 -5.129 5.655 1.00 65.94 79 ARG A O 1
ATOM 573 N N . VAL A 1 80 ? -24.008 -5.846 7.689 1.00 66.50 80 VAL A N 1
ATOM 574 C CA . VAL A 1 80 ? -22.570 -5.889 7.382 1.00 66.50 80 VAL A CA 1
ATOM 575 C C . VAL A 1 80 ? -22.318 -6.887 6.257 1.00 66.50 80 VAL A C 1
ATOM 577 O O . VAL A 1 80 ? -21.693 -6.527 5.268 1.00 66.50 80 VAL A O 1
ATOM 580 N N . ALA A 1 81 ? -22.877 -8.099 6.337 1.00 68.31 81 ALA A N 1
ATOM 581 C CA . ALA A 1 81 ? -22.687 -9.119 5.303 1.00 68.31 81 ALA A CA 1
ATOM 582 C C . ALA A 1 81 ? -23.214 -8.671 3.925 1.00 68.31 81 ALA A C 1
ATOM 584 O O . ALA A 1 81 ? -22.570 -8.902 2.901 1.00 68.31 81 ALA A O 1
ATOM 585 N N . HIS A 1 82 ? -24.360 -7.982 3.890 1.00 70.69 82 HIS A N 1
ATOM 586 C CA . HIS A 1 82 ? -24.940 -7.482 2.643 1.00 70.69 82 HIS A CA 1
ATOM 587 C C . HIS A 1 82 ? -24.105 -6.352 2.025 1.00 70.69 82 HIS A C 1
ATOM 589 O O . HIS A 1 82 ? -23.837 -6.380 0.824 1.00 70.69 82 HIS A O 1
ATOM 595 N N . GLN A 1 83 ? -23.653 -5.390 2.836 1.00 67.31 83 GLN A N 1
ATOM 596 C CA . GLN A 1 83 ? -22.803 -4.299 2.357 1.00 67.31 83 GLN A CA 1
ATOM 597 C C . GLN A 1 83 ? -21.402 -4.763 1.975 1.00 67.31 83 GLN A C 1
ATOM 599 O O . GLN A 1 83 ? -20.880 -4.301 0.970 1.00 67.31 83 GLN A O 1
ATOM 604 N N . VAL A 1 84 ? -20.815 -5.716 2.703 1.00 70.25 84 VAL A N 1
ATOM 605 C CA . VAL A 1 84 ? -19.549 -6.350 2.307 1.00 70.25 84 VAL A CA 1
ATOM 606 C C . VAL A 1 84 ? -19.709 -7.020 0.947 1.00 70.25 84 VAL A C 1
ATOM 608 O O . VAL A 1 84 ? -18.860 -6.842 0.083 1.00 70.25 84 VAL A O 1
ATOM 611 N N . ARG A 1 85 ? -20.822 -7.727 0.705 1.00 72.44 85 ARG A N 1
ATOM 612 C CA . ARG A 1 85 ? -21.084 -8.371 -0.589 1.00 72.44 85 ARG A CA 1
ATOM 613 C C . ARG A 1 85 ? -21.287 -7.364 -1.723 1.00 72.44 85 ARG A C 1
ATOM 615 O O . ARG A 1 85 ? -20.799 -7.602 -2.823 1.00 72.44 85 ARG A O 1
ATOM 622 N N . GLN A 1 86 ? -21.972 -6.247 -1.472 1.00 73.38 86 GLN A N 1
ATOM 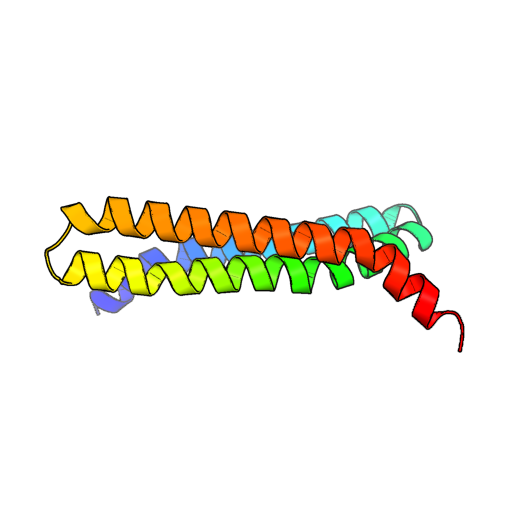623 C CA . GLN A 1 86 ? -22.100 -5.155 -2.448 1.00 73.38 86 GLN A CA 1
ATOM 624 C C . GLN A 1 86 ? -20.767 -4.445 -2.697 1.00 73.38 86 GLN A C 1
ATOM 626 O O . GLN A 1 86 ? -20.434 -4.171 -3.844 1.00 73.38 86 GLN A O 1
ATOM 631 N N . GLY A 1 87 ? -19.982 -4.202 -1.648 1.00 69.94 87 GLY A N 1
ATOM 632 C CA . GLY A 1 87 ? -18.637 -3.647 -1.740 1.00 69.94 87 GLY A CA 1
ATOM 633 C C . GLY A 1 87 ? -17.690 -4.560 -2.512 1.00 69.94 87 GLY A C 1
ATOM 634 O O . GLY A 1 87 ? -16.919 -4.080 -3.331 1.00 69.94 87 GLY A O 1
ATOM 635 N N . PHE A 1 88 ? -17.811 -5.876 -2.334 1.00 71.56 88 PHE A N 1
ATOM 636 C CA . PHE A 1 88 ? -17.072 -6.871 -3.106 1.00 71.56 88 PHE A CA 1
ATOM 637 C C . PHE A 1 88 ? -17.503 -6.892 -4.577 1.00 71.56 88 PHE A C 1
ATOM 639 O O . PHE A 1 88 ? -16.659 -6.981 -5.461 1.00 71.56 88 PHE A O 1
ATOM 646 N N . TRP A 1 89 ? -18.803 -6.752 -4.859 1.00 77.19 89 TRP A N 1
ATOM 647 C CA . TRP A 1 89 ? -19.317 -6.608 -6.226 1.00 77.19 89 TRP A CA 1
ATOM 648 C C . TRP A 1 89 ? -18.827 -5.326 -6.903 1.00 77.19 89 TRP A C 1
ATOM 650 O O . TRP A 1 89 ? -18.405 -5.366 -8.057 1.00 77.19 89 TRP A O 1
ATOM 660 N N . LEU A 1 90 ? -18.834 -4.203 -6.182 1.00 70.62 90 LEU A N 1
ATOM 661 C CA . LEU A 1 90 ? -18.287 -2.935 -6.657 1.00 70.62 90 LEU A CA 1
ATOM 662 C C . LEU A 1 90 ? -16.777 -3.056 -6.889 1.00 70.62 90 LEU A C 1
ATOM 664 O O . LEU A 1 90 ? -16.281 -2.631 -7.927 1.00 70.62 90 LEU A O 1
ATOM 668 N N . ALA A 1 91 ? -16.058 -3.698 -5.966 1.00 69.12 91 ALA A N 1
ATOM 669 C CA . ALA A 1 91 ? -14.630 -3.942 -6.098 1.00 69.12 91 ALA A CA 1
ATOM 670 C C . ALA A 1 91 ? -14.295 -4.832 -7.295 1.00 69.12 91 ALA A C 1
ATOM 672 O O . ALA A 1 91 ? -13.384 -4.510 -8.053 1.00 69.12 91 ALA A O 1
ATOM 673 N N . GLY A 1 92 ? -15.074 -5.891 -7.516 1.00 74.06 92 GLY A N 1
ATOM 674 C CA . GLY A 1 92 ? -14.970 -6.737 -8.699 1.00 74.06 92 GLY A CA 1
ATOM 675 C C . GLY A 1 92 ? -15.228 -5.958 -9.987 1.00 74.06 92 GLY A C 1
ATOM 676 O O . GLY A 1 92 ? -14.429 -6.038 -10.914 1.00 74.06 92 GLY A O 1
ATOM 677 N N . PHE A 1 93 ? -16.287 -5.144 -10.034 1.00 80.19 93 PHE A N 1
ATOM 678 C CA . PHE A 1 93 ? -16.602 -4.323 -11.206 1.00 80.19 93 PHE A CA 1
ATOM 679 C C . PHE A 1 93 ? -15.482 -3.331 -11.535 1.00 80.19 93 PHE A C 1
ATOM 681 O O . PHE A 1 93 ? -15.046 -3.234 -12.681 1.00 80.19 93 PHE A O 1
ATOM 688 N N . VAL A 1 94 ? -14.971 -2.631 -10.524 1.00 71.38 94 VAL A N 1
ATOM 689 C CA . VAL A 1 94 ? -13.888 -1.662 -10.702 1.00 71.38 94 VAL A CA 1
ATOM 690 C C . VAL A 1 94 ? -12.569 -2.359 -11.065 1.00 71.38 94 VAL A C 1
ATOM 692 O O . VAL A 1 94 ? -11.832 -1.864 -11.913 1.00 71.38 94 VAL A O 1
ATOM 695 N N . SER A 1 95 ? -12.292 -3.538 -10.499 1.00 70.62 95 SER A N 1
ATOM 696 C CA . SER A 1 95 ? -11.126 -4.352 -10.858 1.00 70.62 95 SER A CA 1
ATOM 697 C C . SER A 1 95 ? -11.181 -4.826 -12.314 1.00 70.62 95 SER A C 1
ATOM 699 O O . SER A 1 95 ? -10.186 -4.702 -13.025 1.00 70.62 95 SER A O 1
ATOM 701 N N . VAL A 1 96 ? -12.346 -5.278 -12.794 1.00 79.12 96 VAL A N 1
ATOM 702 C CA . VAL A 1 96 ? -12.561 -5.629 -14.210 1.00 79.12 96 VAL A CA 1
ATOM 703 C C . VAL A 1 96 ? -12.375 -4.407 -15.107 1.00 79.12 96 VAL A C 1
ATOM 705 O O . VAL A 1 96 ? -11.709 -4.502 -16.135 1.00 79.12 96 VAL A O 1
ATOM 708 N N . LEU A 1 97 ? -12.898 -3.245 -14.711 1.00 76.25 97 LEU A N 1
ATOM 709 C CA . LEU A 1 97 ? -12.741 -2.002 -15.466 1.00 76.25 97 LEU A CA 1
ATOM 710 C C . LEU A 1 97 ? -11.258 -1.619 -15.600 1.00 76.25 97 LEU A C 1
ATOM 712 O O . LEU A 1 97 ? -10.803 -1.288 -16.691 1.00 76.25 97 LEU A O 1
ATOM 716 N N . ILE A 1 98 ? -10.479 -1.756 -14.528 1.00 69.44 98 ILE A N 1
ATOM 717 C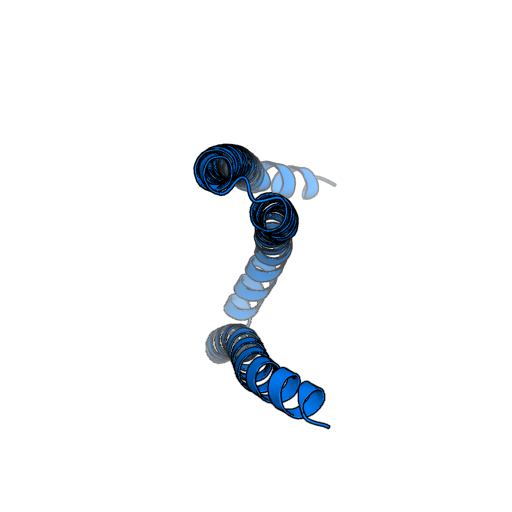 CA . ILE A 1 98 ? -9.029 -1.519 -14.545 1.00 69.44 98 ILE A CA 1
ATOM 718 C C . ILE A 1 98 ? -8.287 -2.558 -15.372 1.00 69.44 98 ILE A C 1
ATOM 720 O O . ILE A 1 98 ? -7.391 -2.184 -16.121 1.00 69.44 98 ILE A O 1
ATOM 724 N N . MET A 1 99 ? -8.663 -3.836 -15.293 1.00 72.69 99 MET A N 1
ATOM 725 C CA . MET A 1 99 ? -8.104 -4.871 -16.164 1.00 72.69 99 MET A CA 1
ATOM 726 C C . MET A 1 99 ? -8.333 -4.542 -17.640 1.00 72.69 99 MET A C 1
ATOM 728 O O . MET A 1 99 ? -7.409 -4.670 -18.433 1.00 72.69 99 MET A O 1
ATOM 732 N N . VAL A 1 100 ? -9.523 -4.064 -18.011 1.00 77.69 100 VAL A N 1
ATOM 733 C CA . VAL A 1 100 ? -9.834 -3.651 -19.389 1.00 77.69 100 VAL A CA 1
ATOM 734 C C . VAL A 1 100 ? -9.016 -2.423 -19.804 1.00 77.69 100 VAL A C 1
ATOM 736 O O . VAL A 1 100 ? -8.500 -2.380 -20.922 1.00 77.69 100 VAL A O 1
ATOM 739 N N . VAL A 1 101 ? -8.849 -1.441 -18.916 1.00 70.25 101 VAL A N 1
ATOM 740 C CA . VAL A 1 101 ? -8.022 -0.250 -19.176 1.00 70.25 101 VAL A CA 1
ATOM 741 C C . VAL A 1 101 ? -6.546 -0.622 -19.333 1.00 70.25 101 VAL A C 1
ATOM 743 O O . VAL A 1 101 ? -5.907 -0.178 -20.282 1.00 70.25 101 VAL A O 1
ATOM 746 N N . LEU A 1 102 ? -6.011 -1.483 -18.463 1.00 66.75 102 LEU A N 1
ATOM 747 C CA . LEU A 1 102 ? -4.629 -1.964 -18.534 1.00 66.75 102 LEU A CA 1
ATOM 748 C C . LEU A 1 102 ? -4.390 -2.877 -19.740 1.00 66.75 102 LEU A C 1
ATOM 750 O O . LEU A 1 102 ? -3.338 -2.790 -20.365 1.00 66.75 102 LEU A O 1
ATOM 754 N N . TRP A 1 103 ? -5.371 -3.690 -20.135 1.00 69.25 103 TRP A N 1
ATOM 755 C CA . TRP A 1 103 ? -5.315 -4.454 -21.384 1.00 69.25 103 TRP A CA 1
ATOM 756 C C . TRP A 1 103 ? -5.171 -3.528 -22.601 1.00 69.25 103 TRP A C 1
ATOM 758 O O . TRP A 1 103 ? -4.414 -3.810 -23.527 1.00 69.25 103 TRP A O 1
ATOM 768 N N . ASN A 1 104 ? -5.842 -2.374 -22.572 1.00 65.81 104 ASN A N 1
ATOM 769 C CA . ASN A 1 104 ? -5.708 -1.336 -23.595 1.00 65.81 104 ASN A CA 1
ATOM 770 C C . ASN A 1 104 ? -4.491 -0.414 -23.387 1.00 65.81 104 ASN A C 1
ATOM 772 O O . ASN A 1 104 ? -4.188 0.393 -24.266 1.00 65.81 104 ASN A O 1
ATOM 776 N N . ALA A 1 105 ? -3.733 -0.542 -22.293 1.00 56.06 105 ALA A N 1
ATOM 777 C CA . ALA A 1 105 ? -2.538 0.273 -22.064 1.00 56.06 105 ALA A CA 1
ATOM 778 C C . ALA A 1 105 ? -1.431 -0.017 -23.092 1.00 56.06 105 ALA A C 1
ATOM 780 O O . ALA A 1 105 ? -0.675 0.886 -23.443 1.00 56.06 105 ALA A O 1
ATOM 781 N N . GLY A 1 106 ? -1.403 -1.221 -23.679 1.00 56.84 106 GLY A N 1
ATOM 782 C CA . GLY A 1 106 ? -0.561 -1.520 -24.844 1.00 56.84 106 GLY A CA 1
ATOM 783 C C . GLY A 1 106 ? -0.887 -0.664 -26.081 1.00 56.84 106 GLY A C 1
ATOM 784 O O . GLY A 1 106 ? -0.001 -0.397 -26.889 1.00 56.84 106 GLY A O 1
ATOM 785 N N . HIS A 1 107 ? -2.127 -0.177 -26.211 1.00 56.19 107 HIS A N 1
ATOM 786 C CA . HIS A 1 107 ? -2.531 0.778 -27.250 1.00 56.19 107 HIS A CA 1
ATOM 787 C C . HIS A 1 107 ? -2.133 2.222 -26.901 1.00 56.19 107 HIS A C 1
ATOM 789 O O . HIS A 1 107 ? -1.717 2.964 -27.787 1.00 56.19 107 HIS A O 1
ATOM 795 N N . ILE A 1 108 ? -2.197 2.612 -25.622 1.00 57.53 108 ILE A N 1
ATOM 796 C CA . ILE A 1 108 ? -1.811 3.958 -25.155 1.00 57.53 108 ILE A CA 1
ATOM 797 C C . ILE A 1 108 ? -0.292 4.166 -25.248 1.00 57.53 108 ILE A C 1
ATOM 799 O O . ILE A 1 108 ? 0.159 5.231 -25.661 1.00 57.53 108 ILE A O 1
ATOM 803 N N . ILE A 1 109 ? 0.505 3.140 -24.934 1.00 55.66 109 ILE A N 1
ATOM 804 C CA . ILE A 1 109 ? 1.971 3.195 -25.049 1.00 55.66 109 ILE A CA 1
ATOM 805 C C . ILE A 1 109 ? 2.407 3.308 -26.519 1.00 55.66 109 ILE A C 1
ATOM 807 O O . ILE A 1 109 ? 3.328 4.063 -26.819 1.00 55.66 109 ILE A O 1
ATOM 811 N N . ARG A 1 110 ? 1.708 2.641 -27.452 1.00 52.69 110 ARG A N 1
ATOM 812 C CA . ARG A 1 110 ? 1.942 2.824 -28.898 1.00 52.69 110 ARG A CA 1
ATOM 813 C C . ARG A 1 110 ? 1.546 4.219 -29.383 1.00 52.69 110 ARG A C 1
ATOM 815 O O . ARG A 1 110 ? 2.253 4.773 -30.211 1.00 52.69 110 ARG A O 1
ATOM 822 N N . ALA A 1 111 ? 0.479 4.805 -28.836 1.00 55.81 111 ALA A N 1
ATOM 823 C CA . ALA A 1 111 ? 0.062 6.168 -29.171 1.00 55.81 111 ALA A CA 1
ATOM 824 C C . ALA A 1 111 ? 1.022 7.256 -28.639 1.00 55.81 111 ALA A C 1
ATOM 826 O O . ALA A 1 111 ? 1.061 8.347 -29.194 1.00 55.81 111 ALA A O 1
ATOM 827 N N . MET A 1 112 ? 1.816 6.977 -27.595 1.00 52.28 112 MET A N 1
ATOM 828 C CA . MET A 1 112 ? 2.861 7.898 -27.110 1.00 52.28 112 MET A CA 1
ATOM 829 C C . MET A 1 112 ? 4.203 7.777 -27.851 1.00 52.28 112 MET A C 1
ATOM 831 O O . MET A 1 112 ? 5.026 8.673 -27.715 1.00 52.28 112 MET A O 1
ATOM 835 N N . GLN A 1 113 ? 4.449 6.707 -28.619 1.00 50.31 113 GLN A N 1
ATOM 836 C CA . GLN A 1 113 ? 5.658 6.571 -29.452 1.00 50.31 113 GLN A CA 1
ATOM 837 C C . GLN A 1 113 ? 5.554 7.287 -30.812 1.00 50.31 113 GLN A C 1
ATOM 839 O O . GLN A 1 113 ? 6.536 7.315 -31.550 1.00 50.31 113 GLN A O 1
ATOM 844 N N . GLU A 1 114 ? 4.390 7.850 -31.153 1.00 45.22 114 GLU A N 1
ATOM 845 C CA . GLU A 1 114 ? 4.152 8.580 -32.409 1.00 45.22 114 GLU A CA 1
ATOM 846 C C . GLU A 1 114 ? 4.433 10.098 -32.333 1.00 45.22 114 GLU A C 1
ATOM 848 O O . GLU A 1 114 ? 4.099 10.815 -33.275 1.00 45.22 114 GLU A O 1
ATOM 853 N N . TYR A 1 115 ? 5.084 10.598 -31.271 1.00 42.34 115 TYR A N 1
ATOM 854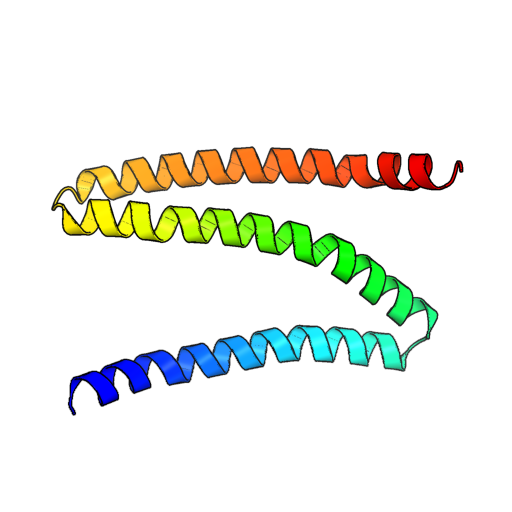 C CA . TYR A 1 115 ? 5.564 11.989 -31.194 1.00 42.34 115 TYR A CA 1
ATOM 855 C C . TYR A 1 115 ? 7.040 12.103 -30.813 1.00 42.34 115 TYR A C 1
ATOM 857 O O . TYR A 1 115 ? 7.476 11.373 -29.895 1.00 42.34 115 TYR A O 1
#

InterPro domains:
  IPR002528 Multi antimicrobial extrusion protein [PF01554] (13-113)
  IPR050222 Multi Antimicrobial Extrusion (MATE) [PTHR43298] (4-112)

Organism: NCBI:txid69218

Foldseek 3Di:
DVVVVVCCVVVVVVVVVVVVVVVVLVVCLVVLVVPDPVSNVVSVVVCVLVVVLVVVLVVLVVVLVVVLVVCVVVVVVVCSVVVVVVSVVVSVVVNVVVVVVVVCVVVVVVVVVPD

pLDDT: mean 73.75, std 10.91, range [42.34, 94.75]

Radius of gyration: 20.13 Å; chains: 1; bounding box: 49×24×62 Å